Protein AF-A0A2I2F8G3-F1 (afdb_monomer)

Sequence (119 aa):
MITLEPMWGAHKESYRFSPDPNGGVSIKIAAGTPDINNVLQFEYTRTNDKVFRDMSTINLRPGSEFVRHKFALIPDDESNCPMVECNSDDCPGVYHKPNDDHATYGCPVGVNMNLMLGY

Organism: Aspergillus candidus (NCBI:txid41067)

Mean predicted aligned error: 3.79 Å

Radius of gyration: 13.81 Å; Cα contacts (8 Å, |Δi|>4): 218; chains: 1; bounding box: 33×29×33 Å

InterPro domains:
  IPR006771 Secreted thaumatin-like protein cetA-like [PF04681] (4-117)

Solvent-accessible surface area (backbone atoms only — not comparable to full-atom values): 7167 Å² total; per-residue (Å²): 139,84,87,66,53,82,99,75,46,78,87,86,82,79,93,60,71,44,95,44,96,90,45,60,43,75,51,74,46,49,77,85,72,84,40,90,77,40,17,46,31,47,34,37,38,55,57,97,63,30,32,36,33,36,37,34,44,61,40,40,54,89,88,36,68,58,41,76,33,19,35,31,42,42,40,80,44,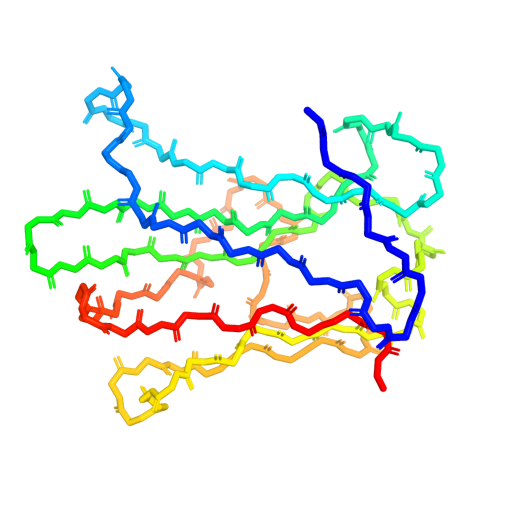53,92,62,26,77,64,31,72,32,76,44,91,87,33,87,54,36,31,70,46,95,85,58,78,84,37,65,45,72,21,53,57,85,58,52,73,44,77,48,70,62,117

Foldseek 3Di:
DDDADPPPGDDDDADDADPDPPDWDWDWDADDDDDSLATWIWIWHDDPWKIKIATECCSHDPPGQCQCQWKKWDKPCCVQWPIFTHNHPPGPLYHNDPPDDRNIDIGTSPIDIDIGGRD

Structure (mmCIF, N/CA/C/O backbone):
data_AF-A0A2I2F8G3-F1
#
_entry.id   AF-A0A2I2F8G3-F1
#
loop_
_atom_site.group_PDB
_atom_site.id
_atom_site.type_symbol
_atom_site.label_atom_id
_atom_site.label_alt_id
_atom_site.label_comp_id
_atom_site.label_asym_id
_atom_site.label_entity_id
_atom_site.label_seq_id
_atom_site.pdbx_PDB_ins_code
_atom_site.Cartn_x
_atom_site.Cartn_y
_atom_site.Cartn_z
_atom_site.occupancy
_atom_site.B_iso_or_equiv
_atom_site.auth_seq_id
_atom_site.auth_comp_id
_atom_site.auth_asym_id
_atom_site.auth_atom_id
_atom_site.pdbx_PDB_model_num
ATOM 1 N N . MET A 1 1 ? 8.609 15.131 -0.883 1.00 85.56 1 MET A N 1
ATOM 2 C CA . MET A 1 1 ? 9.185 13.980 -1.608 1.00 85.56 1 MET A CA 1
ATOM 3 C C . MET A 1 1 ? 10.230 13.362 -0.701 1.00 85.56 1 MET A C 1
ATOM 5 O O . MET A 1 1 ? 10.983 14.118 -0.101 1.00 85.56 1 MET A O 1
ATOM 9 N N . ILE A 1 2 ? 10.213 12.042 -0.545 1.00 94.00 2 ILE A N 1
ATOM 10 C CA . ILE A 1 2 ? 11.149 11.291 0.298 1.00 94.00 2 ILE A CA 1
ATOM 11 C C . ILE A 1 2 ? 11.821 10.265 -0.609 1.00 94.00 2 ILE A C 1
ATOM 13 O O . ILE A 1 2 ? 11.129 9.597 -1.373 1.00 94.00 2 ILE A O 1
ATOM 17 N N . THR A 1 3 ? 13.144 10.166 -0.532 1.00 94.88 3 THR A N 1
ATOM 18 C CA . THR A 1 3 ? 13.929 9.168 -1.265 1.00 94.88 3 THR A CA 1
ATOM 19 C C . THR A 1 3 ? 14.324 8.063 -0.298 1.00 94.88 3 THR A C 1
ATOM 21 O O . THR A 1 3 ? 14.799 8.352 0.799 1.00 94.88 3 THR A O 1
ATOM 24 N N . LEU A 1 4 ? 14.107 6.811 -0.696 1.00 94.56 4 LEU A N 1
ATOM 25 C CA . LEU A 1 4 ? 14.545 5.640 0.055 1.00 94.56 4 LEU A CA 1
ATOM 26 C C . LEU A 1 4 ? 15.812 5.089 -0.590 1.00 94.56 4 LEU A C 1
ATOM 28 O O . LEU A 1 4 ? 15.832 4.845 -1.796 1.00 94.56 4 LEU A O 1
ATOM 32 N N . GLU A 1 5 ? 16.853 4.888 0.212 1.00 92.50 5 GLU A N 1
ATOM 33 C CA . GLU A 1 5 ? 18.045 4.172 -0.237 1.00 92.50 5 GLU A CA 1
ATOM 34 C C . GLU A 1 5 ? 17.729 2.680 -0.447 1.00 92.50 5 GLU A C 1
ATOM 36 O O . GLU A 1 5 ? 16.932 2.112 0.308 1.00 92.50 5 GLU A O 1
ATOM 41 N N . PRO A 1 6 ? 18.356 2.003 -1.424 1.00 89.00 6 PRO A N 1
ATOM 42 C CA . PRO A 1 6 ? 18.209 0.560 -1.587 1.00 89.00 6 PRO A CA 1
ATOM 43 C C . PRO A 1 6 ? 18.574 -0.215 -0.311 1.00 89.00 6 PRO A C 1
ATOM 45 O O . PRO A 1 6 ? 19.416 0.221 0.478 1.00 89.00 6 PRO A O 1
ATOM 48 N N . MET A 1 7 ? 17.992 -1.407 -0.149 1.00 83.75 7 MET A N 1
ATOM 49 C CA . MET A 1 7 ? 18.221 -2.367 0.948 1.00 83.75 7 MET A CA 1
ATOM 50 C C . MET A 1 7 ? 17.734 -1.929 2.340 1.00 83.75 7 MET A C 1
ATOM 52 O O . MET A 1 7 ? 17.054 -2.701 3.006 1.00 83.75 7 MET A O 1
ATOM 56 N N . TRP A 1 8 ? 18.082 -0.723 2.795 1.00 86.69 8 TRP A N 1
ATOM 57 C CA . TRP A 1 8 ? 17.863 -0.284 4.185 1.00 86.69 8 TRP A CA 1
ATOM 58 C C . TRP A 1 8 ? 17.039 1.001 4.306 1.00 86.69 8 TRP A C 1
ATOM 60 O O . TRP A 1 8 ? 16.738 1.435 5.420 1.00 86.69 8 TRP A O 1
ATOM 70 N N . GLY A 1 9 ? 16.690 1.638 3.186 1.00 94.50 9 GLY A N 1
ATOM 71 C CA . GLY A 1 9 ? 15.843 2.822 3.183 1.00 94.50 9 GLY A CA 1
ATOM 72 C C . GLY A 1 9 ? 14.439 2.487 3.669 1.00 94.50 9 GLY A C 1
ATOM 73 O O . GLY A 1 9 ? 13.781 1.593 3.146 1.00 94.50 9 GLY A O 1
ATOM 74 N N . ALA A 1 10 ? 13.966 3.240 4.656 1.00 95.38 10 ALA A N 1
ATOM 75 C CA . ALA A 1 10 ? 12.625 3.097 5.196 1.00 95.38 10 ALA A CA 1
ATOM 76 C C . ALA A 1 10 ? 12.003 4.470 5.443 1.00 95.38 10 ALA A C 1
ATOM 78 O O . ALA A 1 10 ? 12.686 5.439 5.785 1.00 95.38 10 ALA A O 1
ATOM 79 N N . HIS A 1 11 ? 10.685 4.535 5.307 1.00 96.56 11 HIS A N 1
ATOM 80 C CA . HIS A 1 11 ? 9.892 5.678 5.723 1.00 96.56 11 HIS A CA 1
ATOM 81 C C . HIS A 1 11 ? 8.754 5.211 6.625 1.00 96.56 11 HIS A C 1
ATOM 83 O O . HIS A 1 11 ? 8.195 4.134 6.434 1.00 96.56 11 HIS A O 1
ATOM 89 N N . LYS A 1 12 ? 8.421 6.042 7.612 1.00 96.88 12 LYS A N 1
ATOM 90 C CA . LYS A 1 12 ? 7.308 5.826 8.525 1.00 96.88 12 LYS A CA 1
ATOM 91 C C . LYS A 1 12 ? 6.512 7.117 8.649 1.00 96.88 12 LYS A C 1
ATOM 93 O O . LYS A 1 12 ? 7.076 8.162 8.972 1.00 96.88 12 LYS A O 1
ATOM 98 N N . GLU A 1 13 ? 5.205 7.013 8.460 1.00 96.62 13 GLU A N 1
ATOM 99 C CA . GLU A 1 13 ? 4.242 8.067 8.764 1.00 96.62 13 GLU A CA 1
ATOM 100 C C . GLU A 1 13 ? 3.022 7.480 9.484 1.00 96.62 13 GLU A C 1
ATOM 102 O O . GLU A 1 13 ? 2.722 6.293 9.360 1.00 96.62 13 GLU A O 1
ATOM 107 N N . SER A 1 14 ? 2.339 8.307 10.278 1.00 96.88 14 SER A N 1
ATOM 108 C CA . SER A 1 14 ? 1.073 7.936 10.919 1.00 96.88 14 SER A CA 1
ATOM 109 C C . SER A 1 14 ? -0.096 8.183 9.967 1.00 96.88 14 SER A C 1
ATOM 111 O O . SER A 1 14 ? -0.080 9.163 9.219 1.00 96.88 14 SER A O 1
ATOM 113 N N . TYR A 1 15 ? -1.159 7.377 10.059 1.00 96.25 15 TYR A N 1
ATOM 114 C CA . TYR A 1 15 ? -2.383 7.633 9.297 1.00 96.25 15 TYR A CA 1
ATOM 115 C C . TYR A 1 15 ? -2.949 9.024 9.592 1.00 96.25 15 TYR A C 1
ATOM 117 O O . TYR A 1 15 ? -3.201 9.380 10.751 1.00 96.25 15 TYR A O 1
ATOM 125 N N . ARG A 1 16 ? -3.230 9.792 8.541 1.00 95.69 16 ARG A N 1
ATOM 126 C CA . ARG A 1 16 ? -3.879 11.105 8.632 1.00 95.69 16 ARG A CA 1
ATOM 127 C C . ARG A 1 16 ? -5.336 11.033 8.189 1.00 95.69 16 ARG A C 1
ATOM 129 O O . ARG A 1 16 ? -5.715 10.160 7.417 1.00 95.69 16 ARG A O 1
ATOM 136 N N . PHE A 1 17 ? -6.147 11.964 8.676 1.00 95.00 17 PHE A N 1
ATOM 137 C CA . PHE A 1 17 ? -7.437 12.229 8.047 1.00 95.00 17 PHE A CA 1
ATOM 138 C C . PHE A 1 17 ? -7.201 12.908 6.698 1.00 95.00 17 PHE A C 1
ATOM 140 O O . PHE A 1 17 ? -6.273 13.714 6.562 1.00 95.00 17 PHE A O 1
ATOM 147 N N . SER A 1 18 ? -8.025 12.571 5.707 1.00 94.56 18 SER A N 1
ATOM 148 C CA . SER A 1 18 ? -8.006 13.276 4.430 1.00 94.56 18 SER A CA 1
ATOM 149 C C . SER A 1 18 ? -8.455 14.729 4.632 1.00 94.56 18 SER A C 1
ATOM 151 O O . SER A 1 18 ? -9.374 14.976 5.417 1.00 94.56 18 SER A O 1
ATOM 153 N N . PRO A 1 19 ? -7.829 15.706 3.950 1.00 91.56 19 PRO A N 1
ATOM 154 C CA . PRO A 1 19 ? -8.343 17.073 3.914 1.00 91.56 19 PRO A CA 1
ATOM 155 C C . PRO A 1 19 ? -9.664 17.181 3.132 1.00 91.56 19 PRO A C 1
ATOM 157 O O . PRO A 1 19 ? -10.394 18.151 3.321 1.00 91.56 19 PRO A O 1
ATOM 160 N N . ASP A 1 20 ? -9.970 16.206 2.269 1.00 92.88 20 ASP A N 1
ATOM 161 C CA . ASP A 1 20 ? -11.266 16.071 1.606 1.00 92.88 20 ASP A CA 1
ATOM 162 C C . ASP A 1 20 ? -12.187 15.177 2.459 1.00 92.88 20 ASP A C 1
ATOM 164 O O . ASP A 1 20 ? -11.845 14.011 2.679 1.00 92.88 20 ASP A O 1
ATOM 168 N N . PRO A 1 21 ? -13.356 15.670 2.913 1.00 85.06 21 PRO A N 1
ATOM 169 C CA . PRO A 1 21 ? -14.310 14.896 3.710 1.00 85.06 21 PRO A CA 1
ATOM 170 C C . PRO A 1 21 ? -14.778 13.583 3.072 1.00 85.06 21 PRO A C 1
ATOM 172 O O . PRO A 1 21 ? -15.201 12.687 3.798 1.00 85.06 21 PRO A O 1
ATOM 175 N N . ASN A 1 22 ? -14.719 13.469 1.741 1.00 85.00 22 ASN A N 1
ATOM 176 C CA . ASN A 1 22 ? -15.108 12.265 1.002 1.00 85.00 22 ASN A CA 1
ATOM 177 C C . ASN A 1 22 ? -13.913 11.564 0.336 1.00 85.00 22 ASN A C 1
ATOM 179 O O . ASN A 1 22 ? -14.107 10.627 -0.438 1.00 85.00 22 ASN A O 1
ATOM 183 N N . GLY A 1 23 ? -12.689 12.030 0.593 1.00 88.00 23 GLY A N 1
ATOM 184 C CA . GLY A 1 23 ? -11.481 11.521 -0.048 1.00 88.00 23 GLY A CA 1
ATOM 185 C C . GLY A 1 23 ? -10.669 10.579 0.838 1.00 88.00 23 GLY A C 1
ATOM 186 O O . GLY A 1 23 ? -10.785 10.577 2.063 1.00 88.00 23 GLY A O 1
ATOM 187 N N . GLY A 1 24 ? -9.781 9.824 0.196 1.00 93.50 24 GLY A N 1
ATOM 188 C CA . GLY A 1 24 ? -8.726 9.055 0.851 1.00 93.50 24 GLY A CA 1
ATOM 189 C C . GLY A 1 24 ? -7.375 9.772 0.832 1.00 93.50 24 GLY A C 1
ATOM 190 O O . GLY A 1 24 ? -7.204 10.859 0.277 1.00 93.50 24 GLY A O 1
ATOM 191 N N . VAL A 1 25 ? -6.386 9.131 1.436 1.00 96.06 25 VAL A N 1
ATOM 192 C CA . VAL A 1 25 ? -4.970 9.473 1.341 1.00 96.06 25 VAL A CA 1
ATOM 193 C C . VAL A 1 25 ? -4.306 8.463 0.416 1.00 96.06 25 VAL A C 1
ATOM 195 O O . VAL A 1 25 ? -4.454 7.267 0.619 1.00 96.06 25 VAL A O 1
ATOM 198 N N . SER A 1 26 ? -3.530 8.939 -0.556 1.00 95.44 26 SER A N 1
ATOM 199 C CA . SER A 1 26 ? -2.769 8.088 -1.477 1.00 95.44 26 SER A CA 1
ATOM 200 C C . SER A 1 26 ? -1.274 8.349 -1.294 1.00 95.44 26 SER A C 1
ATOM 202 O O . SER A 1 26 ? -0.796 9.471 -1.504 1.00 95.44 26 SER A O 1
ATOM 204 N N . ILE A 1 27 ? -0.536 7.330 -0.849 1.00 96.12 27 ILE A N 1
ATOM 205 C CA . ILE A 1 27 ? 0.927 7.328 -0.778 1.00 96.12 27 ILE A CA 1
ATOM 206 C C . ILE A 1 27 ? 1.435 6.739 -2.090 1.00 96.12 27 ILE A C 1
ATOM 208 O O . ILE A 1 27 ? 1.284 5.549 -2.358 1.00 96.12 27 ILE A O 1
ATOM 212 N N . LYS A 1 28 ? 2.029 7.596 -2.921 1.00 95.94 28 LYS A N 1
ATOM 213 C CA . LYS A 1 28 ? 2.489 7.249 -4.268 1.00 95.94 28 LYS A CA 1
ATOM 214 C C . LYS A 1 28 ? 3.994 7.003 -4.258 1.00 95.94 28 LYS A C 1
ATOM 216 O O . LYS A 1 28 ? 4.758 7.875 -3.841 1.00 95.94 28 LYS A O 1
ATOM 221 N N . ILE A 1 29 ? 4.409 5.834 -4.734 1.00 95.75 29 ILE A N 1
ATOM 222 C CA . ILE A 1 29 ? 5.797 5.367 -4.716 1.00 95.75 29 ILE A CA 1
ATOM 223 C C . ILE A 1 29 ? 6.265 5.131 -6.154 1.00 95.75 29 ILE A C 1
ATOM 225 O O . ILE A 1 29 ? 5.649 4.375 -6.901 1.00 95.75 29 ILE A O 1
ATOM 229 N N . ALA A 1 30 ? 7.369 5.771 -6.537 1.00 94.62 30 ALA A N 1
ATOM 230 C CA . ALA A 1 30 ? 8.021 5.597 -7.834 1.00 94.62 30 ALA A CA 1
ATOM 231 C C . ALA A 1 30 ? 9.381 4.909 -7.650 1.00 94.62 30 ALA A C 1
ATOM 233 O O . ALA A 1 30 ? 10.059 5.143 -6.650 1.00 94.62 30 ALA A O 1
ATOM 234 N N . ALA A 1 31 ? 9.791 4.094 -8.623 1.00 91.56 31 ALA A N 1
ATOM 235 C CA . ALA A 1 31 ? 11.127 3.503 -8.677 1.00 91.56 31 ALA A CA 1
ATOM 236 C C . ALA A 1 31 ? 12.030 4.324 -9.612 1.00 91.56 31 ALA A C 1
ATOM 238 O O . ALA A 1 31 ? 11.641 4.639 -10.737 1.00 91.56 31 ALA A O 1
ATOM 239 N N . GLY A 1 32 ? 13.240 4.659 -9.158 1.00 88.06 32 GLY A N 1
ATOM 240 C CA . GLY A 1 32 ? 14.187 5.472 -9.924 1.00 88.06 32 GLY A CA 1
ATOM 241 C C . GLY A 1 32 ? 13.800 6.953 -9.953 1.00 88.06 32 GLY A C 1
ATOM 242 O O . GLY A 1 32 ? 13.690 7.595 -8.910 1.00 88.06 32 GLY A O 1
ATOM 243 N N . THR A 1 33 ? 13.632 7.523 -11.149 1.00 88.81 33 THR A N 1
ATOM 244 C CA . THR A 1 33 ? 13.213 8.923 -11.305 1.00 88.81 33 THR A CA 1
ATOM 245 C C . THR A 1 33 ? 11.729 9.076 -10.950 1.00 88.81 33 THR A C 1
ATOM 247 O O . THR A 1 33 ? 10.905 8.376 -11.536 1.00 88.81 33 THR A O 1
ATOM 250 N N . PRO A 1 34 ? 11.354 9.999 -10.044 1.00 90.00 34 PRO A N 1
ATOM 251 C CA . PRO A 1 34 ? 9.954 10.216 -9.695 1.00 90.00 34 PRO A CA 1
ATOM 252 C C . PRO A 1 34 ? 9.093 10.600 -10.909 1.00 90.00 34 PRO A C 1
ATOM 254 O O . PRO A 1 34 ? 9.305 11.646 -11.518 1.00 90.00 34 PRO A O 1
ATOM 257 N N . ASP A 1 35 ? 8.090 9.779 -11.225 1.00 91.12 35 ASP A N 1
ATOM 258 C CA . ASP A 1 35 ? 7.065 10.034 -12.245 1.00 91.12 35 ASP A CA 1
ATOM 259 C C . ASP A 1 35 ? 5.700 9.673 -11.657 1.00 91.12 35 ASP A C 1
ATOM 261 O O . ASP A 1 35 ? 5.422 8.508 -11.393 1.00 91.12 35 ASP A O 1
ATOM 265 N N . ILE A 1 36 ? 4.838 10.673 -11.460 1.00 90.31 36 ILE A N 1
ATOM 266 C CA . ILE A 1 36 ? 3.505 10.498 -10.864 1.00 90.31 36 ILE A CA 1
ATOM 267 C C . ILE A 1 36 ? 2.578 9.606 -11.705 1.00 90.31 36 ILE A C 1
ATOM 269 O O . ILE A 1 36 ? 1.593 9.087 -11.189 1.00 90.31 36 ILE A O 1
ATOM 273 N N . ASN A 1 37 ? 2.898 9.418 -12.987 1.00 90.75 37 ASN A N 1
ATOM 274 C CA . ASN A 1 37 ? 2.156 8.564 -13.914 1.00 90.75 37 ASN A CA 1
ATOM 275 C C . ASN A 1 37 ? 2.760 7.152 -14.022 1.00 90.75 37 ASN A C 1
ATOM 277 O O . ASN A 1 37 ? 2.413 6.411 -14.943 1.00 90.75 37 ASN A O 1
ATOM 281 N N . ASN A 1 38 ? 3.719 6.817 -13.154 1.00 92.56 38 ASN A N 1
ATOM 282 C CA . ASN A 1 38 ? 4.327 5.497 -13.040 1.00 92.56 38 ASN A CA 1
ATOM 283 C C . ASN A 1 38 ? 4.586 5.164 -11.562 1.00 92.56 38 ASN A C 1
ATOM 285 O O . ASN A 1 38 ? 5.731 5.159 -11.104 1.00 92.56 38 ASN A O 1
ATOM 289 N N . VAL A 1 39 ? 3.508 4.932 -10.811 1.00 95.06 39 VAL A N 1
ATOM 290 C CA . VAL A 1 39 ? 3.564 4.746 -9.354 1.00 95.06 39 VAL A CA 1
ATOM 291 C C . VAL A 1 39 ? 2.808 3.510 -8.888 1.00 95.06 39 VAL A C 1
ATOM 293 O O . VAL A 1 39 ? 1.721 3.209 -9.379 1.00 95.06 39 VAL A O 1
ATOM 296 N N . LEU A 1 40 ? 3.373 2.844 -7.881 1.00 95.44 40 LEU A N 1
ATOM 297 C CA . LEU A 1 40 ? 2.623 1.995 -6.963 1.00 95.44 40 LEU A CA 1
ATOM 298 C C . LEU A 1 40 ? 1.927 2.901 -5.944 1.00 95.44 40 LEU A C 1
ATOM 300 O O . LEU A 1 40 ? 2.500 3.904 -5.512 1.00 95.44 40 LEU A O 1
ATOM 304 N N . GLN A 1 41 ? 0.705 2.559 -5.555 1.00 95.81 41 GLN A N 1
ATOM 305 C CA . GLN A 1 41 ? -0.072 3.357 -4.615 1.00 95.81 41 GLN A CA 1
ATOM 306 C C . GLN A 1 41 ? -0.488 2.501 -3.427 1.00 95.81 41 GLN A C 1
ATOM 308 O O . GLN A 1 41 ? -1.026 1.410 -3.605 1.00 95.81 41 GLN A O 1
ATOM 313 N N . PHE A 1 42 ? -0.229 3.011 -2.228 1.00 96.38 42 PHE A N 1
ATOM 314 C CA . PHE A 1 42 ? -0.895 2.564 -1.013 1.00 96.38 42 PHE A CA 1
ATOM 315 C C . PHE A 1 42 ? -1.929 3.620 -0.648 1.00 96.38 42 PHE A C 1
ATOM 317 O O . PHE A 1 42 ? -1.572 4.761 -0.335 1.00 96.38 42 PHE A O 1
ATOM 324 N N . GLU A 1 43 ? -3.201 3.252 -0.723 1.00 95.62 43 GLU A N 1
ATOM 325 C CA . GLU A 1 43 ? -4.307 4.173 -0.499 1.00 95.62 43 GLU A CA 1
ATOM 326 C C . GLU A 1 43 ? -5.039 3.784 0.779 1.00 95.62 43 GLU A C 1
ATOM 328 O O . GLU A 1 43 ? -5.168 2.604 1.120 1.00 95.62 43 GLU A O 1
ATOM 333 N N . TYR A 1 44 ? -5.465 4.788 1.541 1.00 96.00 44 TYR A N 1
ATOM 334 C CA . TYR A 1 44 ? -6.249 4.552 2.737 1.00 96.00 44 TYR A CA 1
ATOM 335 C C . TYR A 1 44 ? -7.212 5.684 3.077 1.00 96.00 44 TYR A C 1
ATOM 337 O O . TYR A 1 44 ? -6.922 6.867 2.910 1.00 96.00 44 TYR A O 1
ATOM 345 N N . THR A 1 45 ? -8.331 5.311 3.684 1.00 96.12 45 THR A N 1
ATOM 346 C CA . THR A 1 45 ? -9.288 6.212 4.319 1.00 96.12 45 THR A CA 1
ATOM 347 C C . THR A 1 45 ? -9.358 5.875 5.799 1.00 96.12 45 THR A C 1
ATOM 349 O O . THR A 1 45 ? -9.762 4.780 6.194 1.00 96.12 45 THR A O 1
ATOM 352 N N . ARG A 1 46 ? -8.949 6.828 6.637 1.00 94.50 46 ARG A N 1
ATOM 353 C CA . ARG A 1 46 ? -8.984 6.695 8.094 1.00 94.50 46 ARG A CA 1
ATOM 354 C C . ARG A 1 46 ? -10.310 7.207 8.655 1.00 94.50 46 ARG A C 1
ATOM 356 O O . ARG A 1 46 ? -10.672 8.359 8.431 1.00 94.50 46 ARG A O 1
ATOM 363 N N . THR A 1 47 ? -10.960 6.389 9.475 1.00 93.56 47 THR A N 1
ATOM 364 C CA . THR A 1 47 ? -12.027 6.790 10.402 1.00 93.56 47 THR A CA 1
ATOM 365 C C . THR A 1 47 ? -11.509 6.757 11.847 1.00 93.56 47 THR A C 1
ATOM 367 O O . THR A 1 47 ? -10.314 6.583 12.103 1.00 93.56 47 THR A O 1
ATOM 370 N N . ASN A 1 48 ? -12.394 6.961 12.825 1.00 93.38 48 ASN A N 1
ATOM 371 C CA . ASN A 1 48 ? -12.018 6.885 14.240 1.00 93.38 48 ASN A CA 1
ATOM 372 C C . ASN A 1 48 ? -11.689 5.455 14.700 1.00 93.38 48 ASN A C 1
ATOM 374 O O . ASN A 1 48 ? -10.927 5.284 15.646 1.00 93.38 48 ASN A O 1
ATOM 378 N N . ASP A 1 49 ? -12.263 4.449 14.047 1.00 94.69 49 ASP A N 1
ATOM 379 C CA . ASP A 1 49 ? -12.212 3.038 14.432 1.00 94.69 49 ASP A CA 1
ATOM 380 C C . ASP A 1 49 ? -11.459 2.162 13.421 1.00 94.69 49 ASP A C 1
ATOM 382 O O . ASP A 1 49 ? -10.861 1.151 13.802 1.00 94.69 49 ASP A O 1
ATOM 386 N N . LYS A 1 50 ? -11.444 2.559 12.145 1.00 96.00 50 LYS A N 1
ATOM 387 C CA . LYS A 1 50 ? -10.881 1.773 11.050 1.00 96.00 50 LYS A CA 1
ATOM 388 C C . LYS A 1 50 ? -9.931 2.566 10.166 1.00 96.00 50 LYS A C 1
ATOM 390 O O . LYS A 1 50 ? -9.958 3.793 10.082 1.00 96.00 50 LYS A O 1
ATOM 395 N N . VAL A 1 51 ? -9.118 1.809 9.450 1.00 96.38 51 VAL A N 1
ATOM 396 C CA . VAL A 1 51 ? -8.416 2.233 8.248 1.00 96.38 51 VAL A CA 1
ATOM 397 C C . VAL A 1 51 ? -8.898 1.319 7.132 1.00 96.38 51 VAL A C 1
ATOM 399 O O . VAL A 1 51 ? -8.654 0.113 7.157 1.00 96.38 51 VAL A O 1
ATOM 402 N N . PHE A 1 52 ? -9.630 1.886 6.180 1.00 95.31 52 PHE A N 1
ATOM 403 C CA . PHE A 1 52 ? -9.944 1.214 4.925 1.00 95.31 52 PHE A CA 1
ATOM 404 C C . PHE A 1 52 ? -8.758 1.408 4.008 1.00 95.31 52 PHE A C 1
ATOM 406 O O . PHE A 1 52 ? -8.337 2.545 3.834 1.00 95.31 52 PHE A O 1
ATOM 413 N N . ARG A 1 53 ? -8.196 0.330 3.478 1.00 95.25 53 ARG A N 1
ATOM 414 C CA . ARG A 1 53 ? -6.983 0.39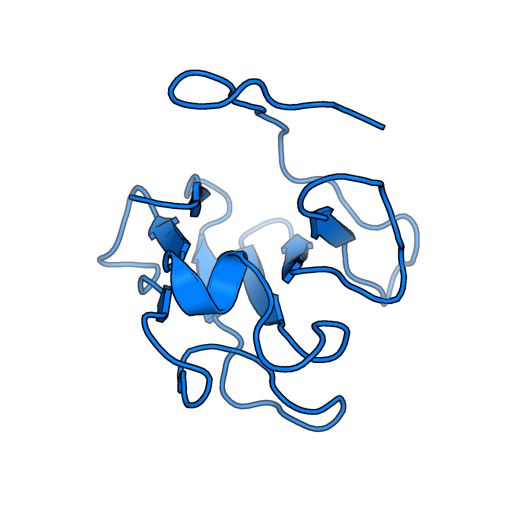4 2.674 1.00 95.25 53 ARG A CA 1
ATOM 415 C C . ARG A 1 53 ? -7.073 -0.431 1.414 1.00 95.25 53 ARG A C 1
ATOM 417 O O . ARG A 1 53 ? -7.802 -1.423 1.371 1.00 95.25 53 ARG A O 1
ATOM 424 N N . ASP A 1 54 ? -6.232 -0.073 0.464 1.00 94.75 54 ASP A N 1
ATOM 425 C CA . ASP A 1 54 ? -5.990 -0.827 -0.749 1.00 94.75 54 ASP A CA 1
ATOM 426 C C . ASP A 1 54 ? -4.569 -0.584 -1.275 1.00 94.75 54 ASP A C 1
ATOM 428 O O . ASP A 1 54 ? -3.850 0.329 -0.859 1.00 94.75 54 ASP A O 1
ATOM 432 N N . MET A 1 55 ? -4.141 -1.496 -2.143 1.00 95.06 55 MET A N 1
ATOM 433 C CA . MET A 1 55 ? -2.948 -1.341 -2.961 1.00 95.06 55 MET A CA 1
ATOM 434 C C . MET A 1 55 ? -3.408 -1.181 -4.404 1.00 95.06 55 MET A C 1
ATOM 436 O O . MET A 1 55 ? -4.298 -1.904 -4.849 1.00 95.06 55 MET A O 1
ATOM 440 N N . SER A 1 56 ? -2.785 -0.275 -5.147 1.00 93.31 56 SER A N 1
ATOM 441 C CA . SER A 1 56 ? -3.228 0.086 -6.491 1.00 93.31 56 SER A CA 1
ATOM 442 C C . SER A 1 56 ? -2.052 0.181 -7.457 1.00 93.31 56 SER A C 1
ATOM 444 O O . SER A 1 56 ? -1.038 0.836 -7.194 1.00 93.31 56 SER A O 1
ATOM 446 N N . THR A 1 57 ? -2.198 -0.496 -8.597 1.00 92.88 57 THR A N 1
ATOM 447 C CA . THR A 1 57 ? -1.255 -0.481 -9.728 1.00 92.88 57 THR A CA 1
ATOM 448 C C . THR A 1 57 ? -1.854 0.201 -10.960 1.00 92.88 57 THR A C 1
ATOM 450 O O . THR A 1 57 ? -1.246 0.193 -12.024 1.00 92.88 57 THR A O 1
ATOM 453 N N . ILE A 1 58 ? -3.003 0.880 -10.822 1.00 91.19 58 ILE A N 1
ATOM 454 C CA . ILE A 1 58 ? -3.697 1.598 -11.910 1.00 91.19 58 ILE A CA 1
ATOM 455 C C . ILE A 1 58 ? -2.758 2.544 -12.678 1.00 91.19 58 ILE A C 1
ATOM 457 O O . ILE A 1 58 ? -2.870 2.698 -13.894 1.00 91.19 58 ILE A O 1
ATOM 461 N N . ASN A 1 59 ? -1.847 3.214 -11.966 1.00 91.38 59 ASN A N 1
ATOM 462 C CA . ASN A 1 59 ? -0.882 4.146 -12.551 1.00 91.38 59 ASN A CA 1
ATOM 463 C C . ASN A 1 59 ? 0.506 3.534 -12.741 1.00 91.38 59 ASN A C 1
ATOM 465 O O . ASN A 1 59 ? 1.465 4.276 -12.928 1.00 91.38 59 ASN A O 1
ATOM 469 N N . LEU A 1 60 ? 0.637 2.213 -12.680 1.00 90.44 60 LEU A N 1
ATOM 470 C CA . LEU A 1 60 ? 1.902 1.527 -12.845 1.00 90.44 60 LEU A CA 1
ATOM 471 C C . LEU A 1 60 ? 2.046 1.039 -14.287 1.00 90.44 60 LEU A C 1
ATOM 473 O O . LEU A 1 60 ? 1.136 0.439 -14.856 1.00 90.44 60 LEU A O 1
ATOM 477 N N . ARG A 1 61 ? 3.192 1.312 -14.912 1.00 87.75 61 ARG A N 1
ATOM 478 C CA . ARG A 1 61 ? 3.442 0.834 -16.276 1.00 87.75 61 ARG A CA 1
ATOM 479 C C . ARG A 1 61 ? 3.766 -0.665 -16.266 1.00 87.75 61 ARG A C 1
ATOM 481 O O . ARG A 1 61 ? 4.465 -1.118 -15.353 1.00 87.75 61 ARG A O 1
ATOM 488 N N . PRO A 1 62 ? 3.351 -1.420 -17.301 1.00 81.56 62 PRO A N 1
ATOM 489 C CA . PRO A 1 62 ? 3.766 -2.808 -17.467 1.00 81.56 62 PRO A CA 1
ATOM 490 C C . PRO A 1 62 ? 5.289 -2.958 -17.397 1.00 81.56 62 PRO A C 1
ATOM 492 O O . PRO A 1 62 ? 6.030 -2.170 -17.991 1.00 81.56 62 PRO A O 1
ATOM 495 N N . GLY A 1 63 ? 5.762 -3.972 -16.669 1.00 77.00 63 GLY A N 1
ATOM 496 C CA . GLY A 1 63 ? 7.193 -4.239 -16.511 1.00 77.00 63 GLY A CA 1
ATOM 497 C C . GLY A 1 63 ? 7.941 -3.245 -15.615 1.00 77.00 63 GLY A C 1
ATOM 498 O O . GLY A 1 63 ? 9.166 -3.155 -15.732 1.00 77.00 63 GLY A O 1
ATOM 499 N N . SER A 1 64 ? 7.238 -2.506 -14.752 1.00 85.00 64 SER A N 1
ATOM 500 C CA . SER A 1 64 ? 7.849 -1.698 -13.690 1.00 85.00 64 SER A CA 1
ATOM 501 C C . SER A 1 64 ? 8.669 -2.539 -12.699 1.00 85.00 64 SER A C 1
ATOM 503 O O . SER A 1 64 ? 8.436 -3.738 -12.529 1.00 85.00 64 SER A O 1
ATOM 505 N N . GLU A 1 65 ? 9.597 -1.892 -11.990 1.00 87.69 65 GLU A N 1
ATOM 506 C CA . GLU A 1 65 ? 10.438 -2.548 -10.979 1.00 87.69 65 GLU A CA 1
ATOM 507 C C . GLU A 1 65 ? 9.623 -3.198 -9.851 1.00 87.69 65 GLU A C 1
ATOM 509 O O . GLU A 1 65 ? 9.988 -4.270 -9.378 1.00 87.69 65 GLU A O 1
ATOM 514 N N . PHE A 1 66 ? 8.484 -2.613 -9.460 1.00 88.81 66 PHE A N 1
ATOM 515 C CA . PHE A 1 66 ? 7.639 -3.164 -8.393 1.00 88.81 66 PHE A CA 1
ATOM 516 C C . PHE A 1 66 ? 7.009 -4.505 -8.776 1.00 88.81 66 PHE A C 1
ATOM 518 O O . PHE A 1 66 ? 6.921 -5.401 -7.942 1.00 88.81 66 PHE A O 1
ATOM 525 N N . VAL A 1 67 ? 6.618 -4.677 -10.040 1.00 77.75 67 VAL A N 1
ATOM 526 C CA . VAL A 1 67 ? 6.115 -5.967 -10.531 1.00 77.75 67 VAL A CA 1
ATOM 527 C C . VAL A 1 67 ? 7.262 -6.967 -10.669 1.00 77.75 67 VAL A C 1
ATOM 529 O O . VAL A 1 67 ? 7.119 -8.125 -10.284 1.00 77.75 67 VAL A O 1
ATOM 532 N N . ARG A 1 68 ? 8.420 -6.530 -11.187 1.00 84.62 68 ARG A N 1
ATOM 533 C CA . ARG A 1 68 ? 9.593 -7.401 -11.393 1.00 84.62 68 ARG A CA 1
ATOM 534 C C . ARG A 1 68 ? 10.158 -7.958 -10.092 1.00 84.62 68 ARG A C 1
ATOM 536 O O . ARG A 1 68 ? 10.567 -9.115 -10.057 1.00 84.62 68 ARG A O 1
ATOM 543 N N . HIS A 1 69 ? 10.207 -7.129 -9.053 1.00 87.94 69 HIS A N 1
ATOM 544 C CA . HIS A 1 69 ? 10.893 -7.433 -7.799 1.00 87.94 69 HIS A CA 1
ATOM 545 C C . HIS A 1 69 ? 9.951 -7.707 -6.627 1.00 87.94 69 HIS A C 1
ATOM 547 O O . HIS A 1 69 ? 10.423 -7.908 -5.514 1.00 87.94 69 HIS A O 1
ATOM 553 N N . LYS A 1 70 ? 8.644 -7.804 -6.892 1.00 90.44 70 LYS A N 1
ATOM 554 C CA . LYS A 1 70 ? 7.590 -8.037 -5.903 1.00 90.44 70 LYS A CA 1
ATOM 555 C C . LYS A 1 70 ? 7.407 -6.888 -4.910 1.00 90.44 70 LYS A C 1
ATOM 557 O O . LYS A 1 70 ? 8.298 -6.079 -4.636 1.00 90.44 70 LYS A O 1
ATOM 562 N N . PHE A 1 71 ? 6.222 -6.855 -4.322 1.00 93.94 71 PHE A N 1
ATOM 563 C CA . PHE A 1 71 ? 5.921 -6.034 -3.157 1.00 93.94 71 PHE A CA 1
ATOM 564 C C . PHE A 1 71 ? 4.899 -6.737 -2.270 1.00 93.94 71 PHE A C 1
ATOM 566 O O . PHE A 1 71 ? 4.138 -7.589 -2.732 1.00 93.94 71 PHE A O 1
ATOM 573 N N . ALA A 1 72 ? 4.871 -6.369 -0.992 1.00 95.50 72 ALA A N 1
ATOM 574 C CA . ALA A 1 72 ? 3.845 -6.831 -0.072 1.00 95.50 72 ALA A CA 1
ATOM 575 C C . ALA A 1 72 ? 3.454 -5.753 0.929 1.00 95.50 72 ALA A C 1
ATOM 577 O O . ALA A 1 72 ? 4.308 -5.044 1.452 1.00 95.50 72 ALA A O 1
ATOM 578 N N . LEU A 1 73 ? 2.160 -5.662 1.214 1.00 96.56 73 LEU A N 1
ATOM 579 C CA . LEU A 1 73 ? 1.624 -4.892 2.322 1.00 96.56 73 LEU A CA 1
ATOM 580 C C . LEU A 1 73 ? 1.274 -5.858 3.451 1.00 96.56 73 LEU A C 1
ATOM 582 O O . LEU A 1 73 ? 0.288 -6.595 3.352 1.00 96.56 73 LEU A O 1
ATOM 586 N N . ILE A 1 74 ? 2.097 -5.841 4.496 1.00 97.12 74 ILE A N 1
ATOM 587 C CA . ILE A 1 74 ? 2.065 -6.773 5.623 1.00 97.12 74 ILE A CA 1
ATOM 588 C C . ILE A 1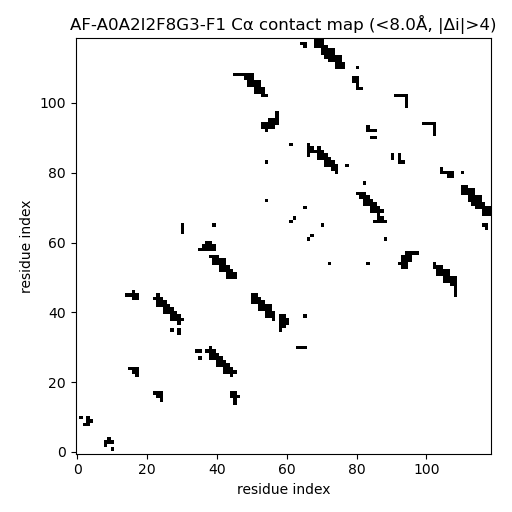 74 ? 1.576 -6.025 6.869 1.00 97.12 74 ILE A C 1
ATOM 590 O O . ILE A 1 74 ? 2.287 -5.155 7.382 1.00 97.12 74 ILE A O 1
ATOM 594 N N . PRO A 1 75 ? 0.358 -6.311 7.344 1.00 97.06 75 PRO A N 1
ATOM 595 C CA . PRO A 1 75 ? -0.150 -5.792 8.606 1.00 97.06 75 PRO A CA 1
ATOM 596 C C . PRO A 1 75 ? 0.558 -6.451 9.796 1.00 97.06 75 PRO A C 1
ATOM 598 O O . PRO A 1 75 ? 0.919 -7.621 9.729 1.00 97.06 75 PRO A O 1
ATOM 601 N N . ASP A 1 76 ? 0.720 -5.736 10.909 1.00 97.06 76 ASP A N 1
ATOM 602 C CA . ASP A 1 76 ? 1.246 -6.322 12.155 1.00 97.06 76 ASP A CA 1
ATOM 603 C C . ASP A 1 76 ? 0.217 -7.172 12.929 1.00 97.06 76 ASP A C 1
ATOM 605 O O . ASP A 1 76 ? 0.576 -7.860 13.885 1.00 97.06 76 ASP A O 1
ATOM 609 N N . ASP A 1 77 ? -1.042 -7.167 12.485 1.00 95.12 77 ASP A N 1
ATOM 610 C CA . ASP A 1 77 ? -2.117 -8.053 12.933 1.00 95.12 77 ASP A CA 1
ATOM 611 C C . ASP A 1 77 ? -2.870 -8.632 11.726 1.00 95.12 77 ASP A C 1
ATOM 613 O O . ASP A 1 77 ? -3.920 -8.136 11.305 1.00 95.12 77 ASP A O 1
ATOM 617 N N . GLU A 1 78 ? -2.323 -9.714 11.171 1.00 93.31 78 GLU A N 1
ATOM 618 C CA . GLU A 1 78 ? -2.907 -10.408 10.019 1.00 93.31 78 GLU A CA 1
ATOM 619 C C . GLU A 1 78 ? -4.279 -11.039 10.313 1.00 93.31 78 GLU A C 1
ATOM 621 O O . GLU A 1 78 ? -5.078 -11.266 9.403 1.00 93.31 78 GLU A O 1
ATOM 626 N N . SER A 1 79 ? -4.590 -11.296 11.590 1.00 92.31 79 SER A N 1
ATOM 627 C CA . SER A 1 79 ? -5.856 -11.919 11.989 1.00 92.31 79 SER A CA 1
ATOM 628 C C . SER A 1 79 ? -7.056 -10.984 11.820 1.00 92.31 79 SER A C 1
ATOM 630 O O . SER A 1 79 ? -8.170 -11.446 11.575 1.00 92.31 79 SER A O 1
ATOM 632 N N . ASN A 1 80 ? -6.817 -9.671 11.899 1.00 91.81 80 ASN A N 1
ATOM 633 C CA . ASN A 1 80 ? -7.834 -8.628 11.745 1.00 91.81 80 ASN A CA 1
ATOM 634 C C . ASN A 1 80 ? -7.616 -7.751 10.504 1.00 91.81 80 ASN A C 1
ATOM 636 O O . ASN A 1 80 ? -8.371 -6.803 10.273 1.00 91.81 80 ASN A O 1
ATOM 640 N N . CYS A 1 81 ? -6.583 -8.039 9.714 1.00 95.00 81 CYS A N 1
ATOM 641 C CA . CYS A 1 81 ? -6.254 -7.305 8.508 1.00 95.00 81 CYS A CA 1
ATOM 642 C C . CYS A 1 81 ? -5.466 -8.209 7.551 1.00 95.00 81 CYS A C 1
ATOM 644 O O . CYS A 1 81 ? -4.320 -8.522 7.841 1.00 95.00 81 CYS A O 1
ATOM 646 N N . PRO A 1 82 ? -6.019 -8.642 6.410 1.00 94.31 82 PRO A N 1
ATOM 647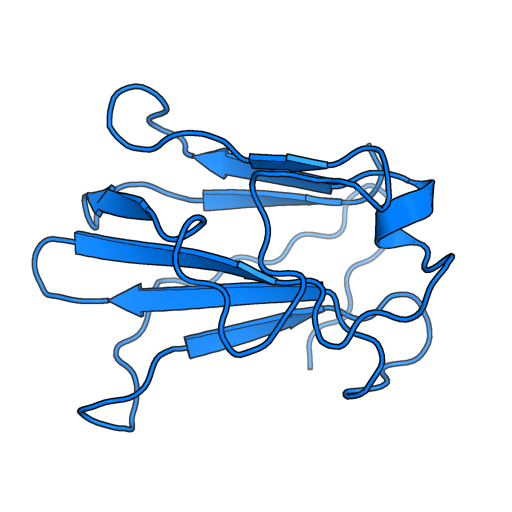 C CA . P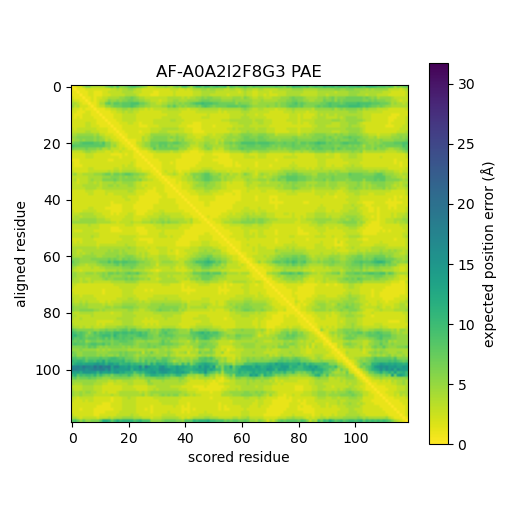RO A 1 82 ? -5.313 -9.570 5.530 1.00 94.31 82 PRO A CA 1
ATOM 648 C C . PRO A 1 82 ? -4.087 -8.911 4.893 1.00 94.31 82 PRO A C 1
ATOM 650 O O . PRO A 1 82 ? -4.117 -7.711 4.609 1.00 94.31 82 PRO A O 1
ATOM 653 N N . MET A 1 83 ? -3.026 -9.680 4.631 1.00 95.38 83 MET A N 1
ATOM 654 C CA . MET A 1 83 ? -1.882 -9.207 3.845 1.00 95.38 83 MET A CA 1
ATOM 655 C C . MET A 1 83 ? -2.207 -9.129 2.348 1.00 95.38 83 MET A C 1
ATOM 657 O O . MET A 1 83 ? -3.127 -9.781 1.856 1.00 95.38 83 MET A O 1
ATOM 661 N N . VAL A 1 84 ? -1.414 -8.352 1.611 1.00 94.31 84 VAL A N 1
ATOM 662 C CA . VAL A 1 84 ? -1.390 -8.377 0.140 1.00 94.31 84 VAL A CA 1
ATOM 663 C C . VAL A 1 84 ? 0.039 -8.642 -0.297 1.00 94.31 84 VAL A C 1
ATOM 665 O O . VAL A 1 84 ? 0.926 -7.893 0.093 1.00 94.31 84 VAL A O 1
ATOM 668 N N . GLU A 1 85 ? 0.261 -9.662 -1.118 1.00 93.38 85 GLU A N 1
ATOM 669 C CA . GLU A 1 85 ? 1.557 -9.965 -1.726 1.00 93.38 85 GLU A CA 1
ATOM 670 C C . GLU A 1 85 ? 1.383 -10.077 -3.239 1.00 93.38 85 GLU A C 1
ATOM 672 O O . GLU A 1 85 ? 0.488 -10.774 -3.717 1.00 93.38 85 GLU A O 1
ATOM 677 N N . CYS A 1 86 ? 2.245 -9.393 -3.989 1.00 90.62 86 CYS A N 1
ATOM 678 C CA . CYS A 1 86 ? 2.210 -9.380 -5.442 1.00 90.62 86 CYS A CA 1
ATOM 679 C C . CYS A 1 86 ? 3.572 -9.730 -6.014 1.00 90.62 86 CYS A C 1
ATOM 681 O O . CYS A 1 86 ? 4.571 -9.068 -5.741 1.00 90.62 86 CYS A O 1
ATOM 683 N N . ASN A 1 87 ? 3.585 -10.759 -6.854 1.00 86.25 87 ASN A N 1
ATOM 684 C CA . ASN A 1 87 ? 4.769 -11.287 -7.525 1.00 86.25 87 ASN A CA 1
ATOM 685 C C . ASN A 1 87 ? 4.634 -11.333 -9.056 1.00 86.25 87 ASN A C 1
ATOM 687 O O . ASN A 1 87 ? 5.499 -11.886 -9.733 1.00 86.25 87 ASN A O 1
ATOM 691 N N . SER A 1 88 ? 3.539 -10.793 -9.589 1.00 83.06 88 SER A N 1
ATOM 692 C CA . SER A 1 88 ? 3.264 -10.682 -11.017 1.00 83.06 88 SER A CA 1
ATOM 693 C C . SER A 1 88 ? 2.276 -9.540 -11.277 1.00 83.06 88 SER A C 1
ATOM 695 O O . SER A 1 88 ? 1.724 -8.974 -10.330 1.00 83.06 88 SER A O 1
ATOM 697 N N . ASP A 1 89 ? 2.055 -9.210 -12.553 1.00 76.25 89 ASP A N 1
ATOM 698 C CA . ASP A 1 89 ? 1.040 -8.233 -12.969 1.00 76.25 89 ASP A CA 1
ATOM 699 C C . ASP A 1 89 ? -0.393 -8.695 -12.623 1.00 76.25 89 ASP A C 1
ATOM 701 O O . ASP A 1 89 ? -1.274 -7.863 -12.436 1.00 76.25 89 ASP A O 1
ATOM 705 N N . ASP A 1 90 ? -0.638 -10.006 -12.496 1.00 82.81 90 ASP A N 1
ATOM 706 C CA . ASP A 1 90 ? -1.940 -10.576 -12.126 1.00 82.81 90 ASP A CA 1
ATOM 707 C C . ASP A 1 90 ? -2.020 -10.789 -10.606 1.00 82.81 90 ASP A C 1
ATOM 709 O O . ASP A 1 90 ? -1.871 -11.899 -10.091 1.00 82.81 90 ASP A O 1
ATOM 713 N N . CYS A 1 91 ? -2.163 -9.685 -9.864 1.00 86.38 91 CYS A N 1
ATOM 714 C CA . CYS A 1 91 ? -2.237 -9.708 -8.403 1.00 86.38 91 CYS A CA 1
ATOM 715 C C . CYS A 1 91 ? -3.667 -9.446 -7.894 1.00 86.38 91 CYS A C 1
ATOM 717 O O . CYS A 1 91 ? -4.111 -8.299 -7.934 1.00 86.38 91 CYS A O 1
ATOM 719 N N . PRO A 1 92 ? -4.388 -10.442 -7.352 1.00 83.69 92 PRO A N 1
ATOM 720 C CA . PRO A 1 92 ? -5.794 -10.287 -6.957 1.00 83.69 92 PRO A CA 1
ATOM 721 C C . PRO A 1 92 ? -6.017 -9.410 -5.710 1.00 83.69 92 PRO A C 1
ATOM 723 O O . PRO A 1 92 ? -7.148 -9.086 -5.377 1.00 83.69 92 PRO A O 1
ATOM 726 N N . GLY A 1 93 ? -4.962 -9.039 -4.979 1.00 84.50 93 GLY A N 1
ATOM 727 C CA . GLY A 1 93 ? -5.059 -8.165 -3.801 1.00 84.50 93 GLY A CA 1
ATOM 728 C C . GLY A 1 93 ? -4.933 -6.672 -4.114 1.00 84.50 93 GLY A C 1
ATOM 729 O O . GLY A 1 93 ? -4.690 -5.887 -3.197 1.00 84.50 93 GLY A O 1
ATOM 730 N N . VAL A 1 94 ? -5.005 -6.290 -5.392 1.00 88.12 94 VAL A N 1
ATOM 731 C CA . VAL A 1 94 ? -4.629 -4.964 -5.888 1.00 88.12 94 VAL A CA 1
ATOM 732 C C . VAL A 1 94 ? -5.635 -4.457 -6.905 1.00 88.12 94 VAL A C 1
ATOM 734 O O . VAL A 1 94 ? -6.079 -5.193 -7.779 1.00 88.12 94 VAL A O 1
ATOM 737 N N . TYR A 1 95 ? -5.903 -3.158 -6.848 1.00 86.75 95 TYR A N 1
ATOM 738 C CA . TYR A 1 95 ? -6.652 -2.447 -7.869 1.00 86.75 95 TYR A CA 1
ATOM 739 C C . TYR A 1 95 ? -5.841 -2.346 -9.160 1.00 86.75 95 TYR A C 1
ATOM 741 O O . TYR A 1 95 ? -4.807 -1.668 -9.213 1.00 86.75 95 TYR A O 1
ATOM 749 N N . HIS A 1 96 ? -6.354 -2.963 -10.222 1.00 85.00 96 HIS A N 1
ATOM 750 C CA . HIS A 1 96 ? -5.797 -2.837 -11.578 1.00 85.00 96 HIS A CA 1
ATOM 751 C C . HIS A 1 96 ? -6.535 -1.800 -12.423 1.00 85.00 96 HIS A C 1
ATOM 753 O O . HIS A 1 96 ? -6.016 -1.324 -13.434 1.00 85.00 96 HIS A O 1
ATOM 759 N N . LYS A 1 97 ? -7.772 -1.458 -12.042 1.00 84.00 97 LYS A N 1
ATOM 760 C CA . LYS A 1 97 ? -8.650 -0.542 -12.783 1.00 84.00 97 LYS A CA 1
ATOM 761 C C . LYS A 1 97 ? -9.359 0.429 -11.831 1.00 84.00 97 LYS A C 1
ATOM 763 O O . LYS A 1 97 ? -9.646 0.051 -10.702 1.00 84.00 97 LYS A O 1
ATOM 768 N N . PRO A 1 98 ? -9.709 1.651 -12.278 1.00 79.38 98 PRO A N 1
ATOM 769 C CA . PRO A 1 98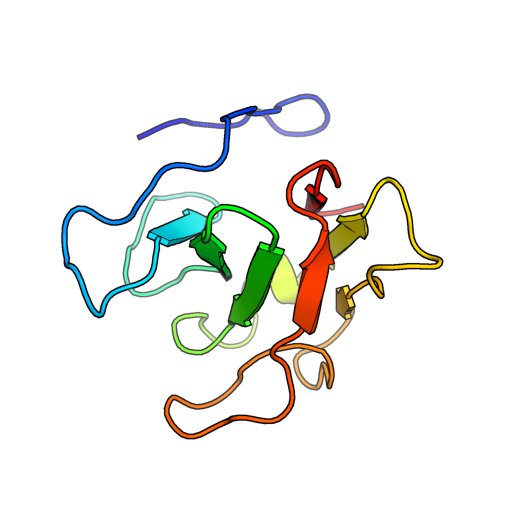 ? -10.378 2.645 -11.426 1.00 79.38 98 PRO A CA 1
ATOM 770 C C . PRO A 1 98 ? -11.739 2.227 -10.864 1.00 79.38 98 PRO A C 1
ATOM 772 O O . PRO A 1 98 ? -12.193 2.797 -9.883 1.00 79.38 98 PRO A O 1
ATOM 775 N N . ASN A 1 99 ? -12.419 1.296 -11.529 1.00 75.69 99 ASN A N 1
ATOM 776 C CA . ASN A 1 99 ? -13.742 0.803 -11.153 1.00 75.69 99 ASN A CA 1
ATOM 777 C C . ASN A 1 99 ? -13.690 -0.572 -10.482 1.00 75.69 99 ASN A C 1
ATOM 779 O O . ASN A 1 99 ? -14.710 -1.254 -10.419 1.00 75.69 99 ASN A O 1
ATOM 783 N N . ASP A 1 100 ? -12.497 -1.002 -10.091 1.00 68.44 100 ASP A N 1
ATOM 784 C CA . ASP A 1 100 ? -12.344 -2.156 -9.235 1.00 68.44 100 ASP A CA 1
ATOM 785 C C . ASP A 1 100 ? -12.894 -1.823 -7.835 1.00 68.44 100 ASP A C 1
ATOM 787 O O . ASP A 1 100 ? -12.842 -0.668 -7.428 1.00 68.44 100 ASP A O 1
ATOM 791 N N . ASP A 1 101 ? -13.492 -2.778 -7.131 1.00 69.44 101 ASP A N 1
ATOM 792 C CA . ASP A 1 101 ? -14.032 -2.590 -5.775 1.00 69.44 101 ASP A CA 1
ATOM 793 C C . ASP A 1 101 ? -13.76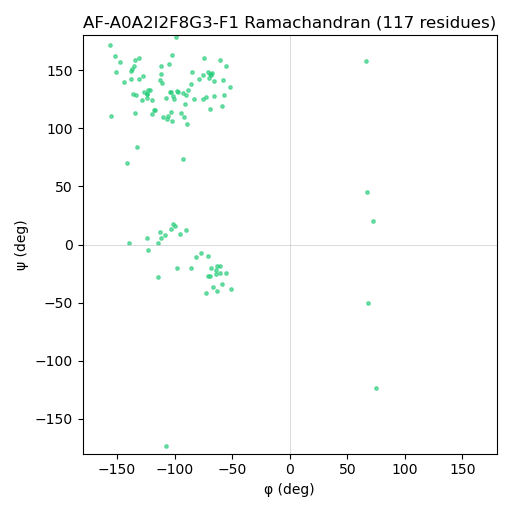9 -3.791 -4.849 1.00 69.44 101 ASP A C 1
ATOM 795 O O . ASP A 1 101 ? -14.147 -3.774 -3.675 1.00 69.44 101 ASP A O 1
ATOM 799 N N . HIS A 1 102 ? -13.085 -4.833 -5.343 1.00 76.81 102 HIS A N 1
ATOM 800 C CA . HIS A 1 102 ? -12.921 -6.085 -4.600 1.00 76.81 102 HIS A CA 1
ATOM 801 C C . HIS A 1 102 ? -11.730 -6.086 -3.631 1.00 76.81 102 HIS A C 1
ATOM 803 O O . HIS A 1 102 ? -11.702 -6.898 -2.708 1.00 76.81 102 HIS A O 1
ATOM 809 N N . ALA A 1 103 ? -10.744 -5.205 -3.826 1.00 81.19 103 ALA A N 1
ATOM 810 C CA . ALA A 1 103 ? -9.459 -5.250 -3.119 1.00 81.19 103 ALA A CA 1
ATOM 811 C C . ALA A 1 103 ? -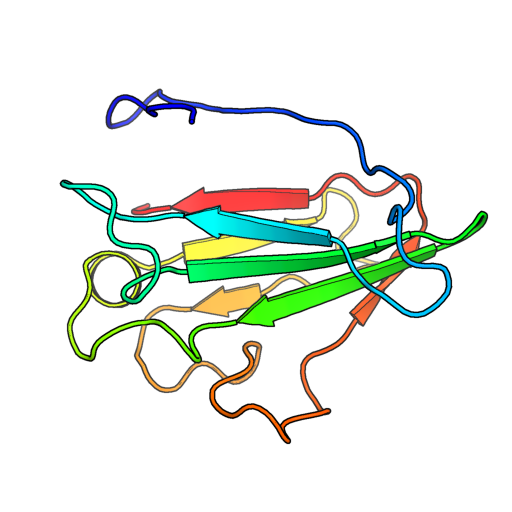9.337 -4.249 -1.948 1.00 81.19 103 ALA A C 1
ATOM 813 O O . ALA A 1 103 ? -8.227 -3.951 -1.499 1.00 81.19 103 ALA A O 1
ATOM 814 N N . THR A 1 104 ? -10.457 -3.715 -1.439 1.00 87.00 104 THR A N 1
ATOM 815 C CA . THR A 1 104 ? -10.461 -2.860 -0.238 1.00 87.00 104 THR A CA 1
ATOM 816 C C . THR A 1 104 ? -10.697 -3.667 1.028 1.00 87.00 104 THR A C 1
ATOM 818 O O . THR A 1 104 ? -11.677 -4.400 1.156 1.00 87.00 104 THR A O 1
ATOM 821 N N . TYR A 1 105 ? -9.840 -3.440 2.021 1.00 91.19 105 TYR A N 1
ATOM 822 C CA . TYR A 1 105 ? -9.918 -4.093 3.323 1.00 91.19 105 TYR A CA 1
ATOM 823 C C . TYR A 1 105 ? -10.066 -3.065 4.439 1.00 91.19 105 TYR A C 1
ATOM 825 O O . TYR A 1 105 ? -9.343 -2.073 4.488 1.00 91.19 105 TYR A O 1
ATOM 833 N N . GLY A 1 106 ? -11.005 -3.305 5.354 1.00 94.00 106 GLY A N 1
ATOM 834 C CA . GLY A 1 106 ? -11.174 -2.499 6.561 1.00 94.00 106 GLY A CA 1
ATOM 835 C C . GLY A 1 106 ? -10.433 -3.121 7.737 1.00 94.00 106 GLY A C 1
ATOM 836 O O . GLY A 1 106 ? -10.848 -4.170 8.220 1.00 94.00 106 GLY A O 1
ATOM 837 N N . CYS A 1 107 ? -9.395 -2.447 8.222 1.00 96.62 107 CYS A N 1
ATOM 838 C CA . CYS A 1 107 ? -8.554 -2.906 9.326 1.00 96.62 107 CYS A CA 1
ATOM 839 C C . CYS A 1 107 ? -8.741 -2.012 10.566 1.00 96.62 107 CYS A C 1
ATOM 841 O O . CYS A 1 107 ? -9.100 -0.840 10.413 1.00 96.62 107 CYS A O 1
ATOM 843 N N . PRO A 1 108 ? -8.524 -2.508 11.797 1.00 96.62 108 PRO A N 1
ATOM 844 C CA . PRO A 1 108 ? -8.548 -1.662 12.990 1.00 96.62 108 PRO A CA 1
ATOM 845 C C . PRO A 1 108 ? -7.528 -0.520 12.896 1.00 96.62 108 PRO A C 1
ATOM 847 O O . PRO A 1 108 ? -6.408 -0.720 12.433 1.00 96.62 108 PRO A O 1
ATOM 850 N N . VAL A 1 109 ? -7.875 0.676 13.383 1.00 94.75 109 VAL A N 1
ATOM 851 C CA . VAL A 1 109 ? -7.002 1.869 13.283 1.00 94.75 109 VAL A CA 1
ATOM 852 C C . VAL A 1 109 ? -5.641 1.726 13.988 1.00 94.75 109 VAL A C 1
ATOM 854 O O . VAL A 1 109 ? -4.719 2.487 13.705 1.00 94.75 109 VAL A O 1
ATOM 857 N N . GLY A 1 110 ? -5.508 0.761 14.905 1.00 94.25 110 GLY A N 1
ATOM 858 C CA . GLY A 1 110 ? -4.258 0.452 15.607 1.00 94.25 110 GLY A CA 1
ATOM 859 C C . GLY A 1 110 ? -3.276 -0.430 14.830 1.00 94.25 110 GLY A C 1
ATOM 860 O O . GLY A 1 110 ? -2.135 -0.550 15.265 1.00 94.25 110 GLY A O 1
ATOM 861 N N . VAL A 1 111 ? -3.698 -1.027 13.709 1.00 96.75 111 VAL A N 1
ATOM 862 C CA . VAL A 1 111 ? -2.860 -1.913 12.890 1.00 96.75 111 VAL A CA 1
ATOM 863 C C . VAL A 1 111 ? -1.853 -1.096 12.086 1.00 96.75 111 VAL A C 1
ATOM 865 O O . VAL A 1 111 ? -2.223 -0.198 11.318 1.00 96.75 111 VAL A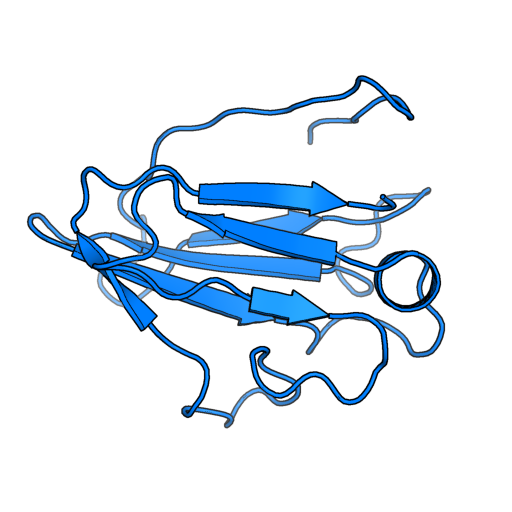 O 1
ATOM 868 N N . ASN A 1 112 ? -0.572 -1.425 12.230 1.00 97.06 112 ASN A N 1
ATOM 869 C CA . ASN A 1 112 ? 0.485 -0.850 11.411 1.00 97.06 112 ASN A CA 1
ATOM 870 C C . ASN A 1 112 ? 0.626 -1.648 10.116 1.00 97.06 112 ASN A C 1
ATOM 872 O O . ASN A 1 112 ? 0.608 -2.875 10.122 1.00 97.06 112 ASN A O 1
ATOM 876 N N . MET A 1 113 ? 0.810 -0.940 9.004 1.00 97.31 113 MET A N 1
ATOM 877 C CA . MET A 1 113 ? 1.031 -1.553 7.697 1.00 97.31 113 MET A CA 1
ATOM 878 C C . MET A 1 113 ? 2.487 -1.373 7.299 1.00 97.31 113 MET A C 1
ATOM 880 O O . MET A 1 113 ? 2.993 -0.249 7.269 1.00 97.31 113 MET A O 1
ATOM 884 N N . ASN A 1 114 ? 3.152 -2.474 6.974 1.00 96.94 114 ASN A N 1
ATOM 885 C CA . ASN A 1 114 ? 4.506 -2.471 6.452 1.00 96.94 114 ASN A CA 1
ATOM 886 C C . ASN A 1 114 ? 4.475 -2.773 4.951 1.00 96.94 114 ASN A C 1
ATOM 888 O O . ASN A 1 114 ? 4.135 -3.883 4.547 1.00 96.94 114 ASN A O 1
ATOM 892 N N . LEU A 1 115 ? 4.799 -1.774 4.126 1.00 96.44 115 LEU A N 1
ATOM 893 C CA . LEU A 1 115 ? 4.946 -1.954 2.685 1.00 96.44 115 LEU A CA 1
ATOM 894 C C . LEU A 1 115 ? 6.394 -2.334 2.362 1.00 96.44 115 LEU A C 1
ATOM 896 O O . LEU A 1 115 ? 7.282 -1.481 2.344 1.00 96.44 115 LEU A O 1
ATOM 900 N N . MET A 1 116 ? 6.614 -3.615 2.085 1.00 95.25 116 MET A N 1
ATOM 901 C CA . MET A 1 116 ? 7.895 -4.163 1.657 1.00 95.25 116 MET A CA 1
ATOM 902 C C . MET A 1 116 ? 8.024 -4.104 0.135 1.00 95.25 116 MET A C 1
ATOM 904 O O . MET A 1 116 ? 7.109 -4.495 -0.592 1.00 95.25 116 MET A O 1
ATOM 908 N N . LEU A 1 117 ? 9.175 -3.632 -0.342 1.00 93.88 117 LEU A N 1
ATOM 909 C CA . LEU A 1 117 ? 9.476 -3.428 -1.759 1.00 93.88 117 LEU A CA 1
ATOM 910 C C . LEU A 1 117 ? 10.748 -4.203 -2.118 1.00 93.88 117 LEU A C 1
ATOM 912 O O . LEU A 1 117 ? 11.766 -4.018 -1.455 1.00 93.88 117 LEU A O 1
ATOM 916 N N . GLY A 1 118 ? 10.713 -5.012 -3.179 1.00 89.44 118 GLY A N 1
ATOM 917 C CA . GLY A 1 118 ? 11.923 -5.596 -3.761 1.00 89.44 118 GLY A CA 1
ATOM 918 C C . GLY A 1 118 ? 12.654 -6.624 -2.892 1.00 89.44 118 GLY A C 1
ATOM 919 O O . GLY A 1 118 ? 13.876 -6.529 -2.775 1.00 89.44 118 GLY A O 1
ATOM 920 N N . TYR A 1 119 ? 11.925 -7.557 -2.270 1.00 79.69 119 TYR A N 1
ATOM 921 C CA . TYR A 1 119 ? 12.466 -8.541 -1.318 1.00 79.69 119 TYR A CA 1
ATOM 922 C C . TYR A 1 119 ? 12.509 -9.980 -1.858 1.00 79.69 119 TYR A C 1
ATOM 924 O O . TYR A 1 119 ? 11.752 -10.316 -2.801 1.00 79.69 119 TYR A O 1
#

pLDDT: mean 90.98, std 6.13, range [68.44, 97.31]

Secondary structure (DSSP, 8-state):
--PPPTTT----------SSTT--EEEEE-SSS--TTS-EEEEEEE-SSEEEEEEE-TTPPTT-HHHHH-EEEEES-TTTS--EEESSS--TTSB-STT--TT-EEEETT--EEEEE--

Nearest PDB structures (foldseek):
  6i7s-assembly1_G  TM=3.737E-01  e=8.992E+00  Homo sapiens